Protein AF-A0AAW2U646-F1 (afdb_monomer_lite)

pLDDT: mean 71.07, std 20.42, range [33.47, 94.62]

Secondary structure (DSSP, 8-state):
---------------------TT-TTSSTTB-TT--B---------S--S---TTTS-TTS---S-TTSTT--S-TTHHHHHHHHHTSTT----EEEE-STTHHHHHHHHHHTT--EEEE------TTSS--

Organism: NCBI:txid2727402

Foldseek 3Di:
DDDDDDDDPDPPPDDPDDDDPPPDPPPPPQADPVRDGNPDDDDDPDPADPDDDVPPDVPVPDDDDDPPPRPCPDDPCVLVVLLVVQPDPPDPADEDEECCPCCVVCVVSSVVSPHDYYHHDHDDPPVPPPDD

InterPro domains:
  IPR000385 MoaA/NifB/PqqE, iron-sulphur binding, conserved site [PS01305] (45-56)
  IPR013785 Aldolase-type TIM barrel [G3DSA:3.20.20.70] (27-70)
  IPR013785 Aldolase-type TIM barrel [G3DSA:3.20.20.70] (73-131)
  IPR050105 Molybdenum cofactor biosynthesis MoaA/MoaC [PTHR22960] (72-129)
  IPR058240 Radical SAM superfamily [SSF102114] (30-129)

Radius of gyration: 22.71 Å; chains: 1; bounding box: 63×48×50 Å

Structure (mmCIF, N/CA/C/O backbone):
data_AF-A0AAW2U646-F1
#
_entry.id   AF-A0AAW2U646-F1
#
loop_
_atom_site.group_PDB
_atom_site.id
_atom_site.type_symbol
_atom_site.label_atom_id
_atom_site.label_alt_id
_atom_site.label_comp_id
_atom_site.label_asym_id
_atom_site.label_entity_id
_atom_site.label_seq_id
_atom_site.pdbx_PDB_ins_code
_atom_site.Cartn_x
_atom_site.Cartn_y
_atom_site.Cartn_z
_atom_site.occupancy
_atom_site.B_iso_or_equiv
_atom_site.auth_seq_id
_atom_site.auth_comp_id
_atom_site.auth_asym_id
_atom_site.auth_atom_id
_atom_site.pdbx_PDB_model_num
ATOM 1 N N . MET A 1 1 ? -45.436 -31.144 6.629 1.00 38.72 1 MET A N 1
ATOM 2 C CA . MET A 1 1 ? -44.988 -31.334 5.234 1.00 38.72 1 MET A CA 1
ATOM 3 C C . MET A 1 1 ? -44.760 -29.960 4.637 1.00 38.72 1 MET A C 1
ATOM 5 O O . MET A 1 1 ? -45.648 -29.123 4.714 1.00 38.72 1 MET A O 1
ATOM 9 N N . ASN A 1 2 ? -43.535 -29.723 4.176 1.00 34.09 2 ASN A N 1
ATOM 10 C CA . ASN A 1 2 ? -43.041 -28.452 3.649 1.00 34.09 2 ASN A CA 1
ATOM 11 C C . ASN A 1 2 ? -43.695 -28.107 2.303 1.00 34.09 2 ASN A C 1
ATOM 13 O O . ASN A 1 2 ? -43.918 -29.005 1.495 1.00 34.09 2 ASN A O 1
ATOM 17 N N . GLY A 1 3 ? -43.921 -26.816 2.043 1.00 33.78 3 GLY A N 1
ATOM 18 C CA . GLY A 1 3 ? -44.433 -26.318 0.764 1.00 33.78 3 GLY A CA 1
ATOM 19 C C . GLY A 1 3 ? -44.232 -24.810 0.594 1.00 33.78 3 GLY A C 1
ATOM 20 O O . GLY A 1 3 ? -45.154 -24.035 0.792 1.00 33.78 3 GLY A O 1
ATOM 21 N N . THR A 1 4 ? -42.988 -24.435 0.301 1.00 49.03 4 THR A N 1
ATOM 22 C CA . THR A 1 4 ? -42.523 -23.329 -0.561 1.00 49.03 4 THR A CA 1
ATOM 23 C C . THR A 1 4 ? -43.333 -22.019 -0.617 1.00 49.03 4 THR A C 1
ATOM 25 O O . THR A 1 4 ? -44.338 -21.918 -1.312 1.00 49.03 4 THR A O 1
ATOM 28 N N . MET A 1 5 ? -42.781 -20.953 -0.025 1.00 39.41 5 MET A N 1
ATOM 29 C CA . MET A 1 5 ? -43.097 -19.566 -0.387 1.00 39.41 5 MET A CA 1
ATOM 30 C C . MET A 1 5 ? -41.810 -18.855 -0.820 1.00 39.41 5 MET A C 1
ATOM 32 O O . MET A 1 5 ? -40.842 -18.738 -0.069 1.00 39.41 5 MET A O 1
ATOM 36 N N . THR A 1 6 ? -41.817 -18.446 -2.083 1.00 40.84 6 THR A N 1
ATOM 37 C CA . THR A 1 6 ? -40.826 -17.654 -2.810 1.00 40.84 6 THR A CA 1
ATOM 38 C C . THR A 1 6 ? -40.359 -16.444 -2.000 1.00 40.84 6 THR A C 1
ATOM 40 O O . THR A 1 6 ? -41.163 -15.583 -1.649 1.00 40.84 6 THR A O 1
ATOM 43 N N . LYS A 1 7 ? -39.052 -16.329 -1.735 1.00 39.25 7 LYS A N 1
ATOM 44 C CA . LYS A 1 7 ? -38.484 -15.111 -1.145 1.00 39.25 7 LYS A CA 1
ATOM 45 C C . LYS A 1 7 ? -38.318 -14.068 -2.254 1.00 39.25 7 LYS A C 1
ATOM 47 O O . LYS A 1 7 ? -37.354 -14.104 -3.012 1.00 39.25 7 LYS A O 1
ATOM 52 N N . MET A 1 8 ? -39.294 -13.168 -2.373 1.00 36.69 8 MET A N 1
ATOM 53 C CA . MET A 1 8 ? -39.119 -11.907 -3.094 1.00 36.69 8 MET A CA 1
ATOM 54 C C . MET A 1 8 ? -38.044 -11.088 -2.371 1.00 36.69 8 MET A C 1
ATOM 56 O O . MET A 1 8 ? -38.154 -10.848 -1.168 1.00 36.69 8 MET A O 1
ATOM 60 N N . TYR A 1 9 ? -37.008 -10.652 -3.084 1.00 36.69 9 TYR A N 1
ATOM 61 C CA . TYR A 1 9 ? -36.071 -9.663 -2.557 1.00 36.69 9 TYR A CA 1
ATOM 62 C C . TYR A 1 9 ? -36.713 -8.283 -2.695 1.00 36.69 9 TYR A C 1
ATOM 64 O O . TYR A 1 9 ? -36.586 -7.623 -3.723 1.00 36.69 9 TYR A O 1
ATOM 72 N N . ALA A 1 10 ? -37.454 -7.869 -1.668 1.00 39.12 10 ALA A N 1
ATOM 73 C CA . ALA A 1 10 ? -37.882 -6.487 -1.531 1.00 39.12 10 ALA A CA 1
ATOM 74 C C . ALA A 1 10 ? -36.652 -5.625 -1.212 1.00 39.12 10 ALA A C 1
ATOM 76 O O . ALA A 1 10 ? -35.958 -5.849 -0.220 1.00 39.12 10 ALA A O 1
ATOM 77 N N . THR A 1 11 ? -36.388 -4.628 -2.051 1.00 48.56 11 THR A N 1
ATOM 78 C CA . THR A 1 11 ? -35.479 -3.520 -1.752 1.00 48.56 11 THR A CA 1
ATOM 79 C C . THR A 1 11 ? -36.144 -2.612 -0.719 1.00 48.56 11 THR A C 1
ATOM 81 O O . THR A 1 11 ? -36.690 -1.566 -1.062 1.00 48.56 11 THR A O 1
ATOM 84 N N . SER A 1 12 ? -36.164 -3.019 0.549 1.00 44.50 12 SER A N 1
ATOM 85 C CA . SER A 1 12 ? -36.538 -2.115 1.633 1.00 44.50 12 SER A CA 1
ATOM 86 C C . SER A 1 12 ? -35.288 -1.387 2.106 1.00 44.50 12 SER A C 1
ATOM 88 O O . SER A 1 12 ? -34.401 -1.966 2.734 1.00 44.50 12 SER A O 1
ATOM 90 N N . SER A 1 13 ? -35.239 -0.107 1.767 1.00 45.19 13 SER A N 1
ATOM 91 C CA . SER A 1 13 ? -34.361 0.939 2.281 1.00 45.19 13 SER A CA 1
ATOM 92 C C . SER A 1 13 ? -34.487 1.090 3.802 1.00 45.19 13 SER A C 1
ATOM 94 O O . SER A 1 13 ? -35.081 2.037 4.307 1.00 45.19 13 SER A O 1
ATOM 96 N N . GLY A 1 14 ? -33.921 0.132 4.528 1.00 43.06 14 GLY A N 1
ATOM 97 C CA . GLY A 1 14 ? -33.753 0.149 5.974 1.00 43.06 14 GLY A CA 1
ATOM 98 C C . GLY A 1 14 ? -32.489 -0.623 6.315 1.00 43.06 14 GLY A C 1
ATOM 99 O O . GLY A 1 14 ? -32.524 -1.840 6.467 1.00 43.06 14 GLY A O 1
ATOM 100 N N . MET A 1 15 ? -31.355 0.076 6.362 1.00 47.19 15 MET A N 1
ATOM 101 C CA . MET A 1 15 ? -30.117 -0.497 6.891 1.00 47.19 15 MET A CA 1
ATOM 102 C C . MET A 1 15 ? -30.318 -0.768 8.391 1.00 47.19 15 MET A C 1
ATOM 104 O O . MET A 1 15 ? -30.803 0.125 9.090 1.00 47.19 15 MET A O 1
ATOM 108 N N . PRO A 1 16 ? -29.965 -1.958 8.909 1.00 40.56 16 PRO A N 1
ATOM 109 C CA . PRO A 1 16 ? -29.935 -2.182 10.344 1.00 40.56 16 PRO A CA 1
ATOM 110 C C . PRO A 1 16 ? -28.851 -1.280 10.937 1.00 40.56 16 PRO A C 1
ATOM 112 O O . PRO A 1 16 ? -27.684 -1.348 10.550 1.00 40.56 16 PRO A O 1
ATOM 115 N N . SER A 1 17 ? -29.254 -0.399 11.846 1.00 43.06 17 SER A N 1
ATOM 116 C CA . SER A 1 17 ? -28.364 0.457 12.620 1.00 43.06 17 SER A CA 1
ATOM 117 C C . SER A 1 17 ? -27.425 -0.416 13.450 1.00 43.06 17 SER A C 1
ATOM 119 O O . SER A 1 17 ? -27.834 -1.009 14.446 1.00 43.06 17 SER A O 1
ATOM 121 N N . VAL A 1 18 ? -26.172 -0.528 13.010 1.00 53.78 18 VAL A N 1
ATOM 122 C CA . VAL A 1 18 ? -25.092 -1.116 13.804 1.00 53.78 18 VAL A CA 1
ATOM 123 C C . VAL A 1 18 ? -24.815 -0.152 14.955 1.00 53.78 18 VAL A C 1
ATOM 125 O O . VAL A 1 18 ? -24.371 0.972 14.728 1.00 53.78 18 VAL A O 1
ATOM 128 N N . GLU A 1 19 ? -25.116 -0.567 16.183 1.00 46.19 19 GLU A N 1
ATOM 129 C CA . GLU A 1 19 ? -24.776 0.189 17.387 1.00 46.19 19 GLU A CA 1
ATOM 130 C C . GLU A 1 19 ? -23.250 0.267 17.518 1.00 46.19 19 GLU A C 1
ATOM 132 O O . GLU A 1 19 ? -22.577 -0.724 17.803 1.00 46.19 19 GLU A O 1
ATOM 137 N N . VAL A 1 20 ? -22.690 1.450 17.258 1.00 53.47 20 VAL A N 1
ATOM 138 C CA . VAL A 1 20 ? -21.266 1.739 17.449 1.00 53.47 20 VAL A CA 1
ATOM 139 C C . VAL A 1 20 ? -21.024 1.975 18.950 1.00 53.47 20 VAL A C 1
ATOM 141 O O . VAL A 1 20 ? -21.636 2.887 19.514 1.00 53.47 20 VAL A O 1
ATOM 144 N N . PRO A 1 21 ? -20.163 1.187 19.627 1.00 49.69 21 PRO A N 1
ATOM 145 C CA . PRO A 1 21 ? -19.815 1.412 21.030 1.00 49.69 21 PRO A CA 1
ATOM 146 C C . PRO A 1 21 ? -19.205 2.809 21.232 1.00 49.69 21 PRO A C 1
ATOM 148 O O . PRO A 1 21 ? -18.235 3.168 20.564 1.00 49.69 21 PRO A O 1
ATOM 151 N N . LYS A 1 22 ? -19.783 3.591 22.152 1.00 50.09 22 LYS A N 1
ATOM 152 C CA . LYS A 1 22 ? -19.557 5.042 22.320 1.00 50.09 22 LYS A CA 1
ATOM 153 C C . LYS A 1 22 ? -18.273 5.453 23.062 1.00 50.09 22 LYS A C 1
ATOM 155 O O . LYS A 1 22 ? -18.082 6.639 23.303 1.00 50.09 22 LYS A O 1
ATOM 160 N N . ASP A 1 23 ? -17.364 4.527 23.360 1.00 54.38 23 ASP A N 1
ATOM 161 C CA . ASP A 1 23 ? -16.219 4.803 24.249 1.00 54.38 23 ASP A CA 1
ATOM 162 C C . ASP A 1 23 ? -14.867 4.959 23.528 1.00 54.38 23 ASP A C 1
ATOM 164 O O . ASP A 1 23 ? -13.809 4.854 24.145 1.00 54.38 23 ASP A O 1
ATOM 168 N N . ASN A 1 24 ? -14.867 5.235 22.218 1.00 50.59 24 ASN A N 1
ATOM 169 C CA . ASN A 1 24 ? -13.643 5.549 21.479 1.00 50.59 24 ASN A CA 1
ATOM 170 C C . ASN A 1 24 ? -13.696 6.993 20.941 1.00 50.59 24 ASN A C 1
ATOM 172 O O . ASN A 1 24 ? -14.543 7.266 20.086 1.00 50.59 24 ASN A O 1
ATOM 176 N N . PRO A 1 25 ? -12.793 7.911 21.349 1.00 56.38 25 PRO A N 1
ATOM 177 C CA . PRO A 1 25 ? -12.802 9.327 20.937 1.00 56.38 25 PRO A CA 1
ATOM 178 C C . PRO A 1 25 ? -12.555 9.578 19.433 1.00 56.38 25 PRO A C 1
ATOM 180 O O . PRO A 1 25 ? -12.411 10.719 19.008 1.00 56.38 25 PRO A O 1
ATOM 183 N N . VAL A 1 26 ? -12.497 8.526 18.612 1.00 58.56 26 VAL A N 1
ATOM 184 C CA . VAL A 1 26 ? -12.172 8.558 17.175 1.00 58.56 26 VAL A CA 1
ATOM 185 C C . VAL A 1 26 ? -13.430 8.570 16.274 1.00 58.56 26 VAL A C 1
ATOM 187 O O . VAL A 1 26 ? -13.325 8.667 15.054 1.00 58.56 26 VAL A O 1
ATOM 190 N N . SER A 1 27 ? -14.638 8.454 16.829 1.00 59.56 27 SER A N 1
ATOM 191 C CA . SER A 1 27 ? -15.721 7.724 16.147 1.00 59.56 27 SER A CA 1
ATOM 192 C C . SER A 1 27 ? -16.728 8.496 15.270 1.00 59.56 27 SER A C 1
ATOM 194 O O . SER A 1 27 ? -17.531 7.822 14.634 1.00 59.56 27 SER A O 1
ATOM 196 N N . ASP A 1 28 ? -16.633 9.822 15.096 1.00 61.12 28 ASP A N 1
ATOM 197 C CA . ASP A 1 28 ? -17.494 10.548 14.124 1.00 61.12 28 ASP A CA 1
ATOM 198 C C . ASP A 1 28 ? -16.767 10.964 12.827 1.00 61.12 28 ASP A C 1
ATOM 200 O O . ASP A 1 28 ? -17.387 11.070 11.772 1.00 61.12 28 ASP A O 1
ATOM 204 N N . ILE A 1 29 ? -15.440 11.156 12.852 1.00 76.62 29 ILE A N 1
ATOM 205 C CA . ILE A 1 29 ? -14.686 11.691 11.696 1.00 76.62 29 ILE A CA 1
ATOM 206 C C . ILE A 1 29 ? -14.428 10.652 10.591 1.00 76.62 29 ILE A C 1
ATOM 208 O O . ILE A 1 29 ? -14.084 11.002 9.464 1.00 76.62 29 ILE A O 1
ATOM 212 N N . LEU A 1 30 ? -14.564 9.366 10.919 1.00 85.44 30 LEU A N 1
ATOM 213 C CA . LEU A 1 30 ? -14.301 8.240 10.016 1.00 85.44 30 LEU A CA 1
ATOM 214 C C . LEU A 1 30 ? -15.585 7.620 9.447 1.00 85.44 30 LEU A C 1
ATOM 216 O O . LEU A 1 30 ? -15.530 6.520 8.892 1.00 85.44 30 LEU A O 1
ATOM 220 N N . VAL A 1 31 ? -16.721 8.310 9.577 1.00 87.12 31 VAL A N 1
ATOM 221 C CA . VAL A 1 31 ? -18.005 7.910 8.995 1.00 87.12 31 VAL A CA 1
ATOM 222 C C . VAL A 1 31 ? -18.381 8.900 7.896 1.00 87.12 31 VAL A C 1
ATOM 224 O O . VAL A 1 31 ? -18.410 10.107 8.120 1.00 87.12 31 VAL A O 1
ATOM 227 N N . ASP A 1 32 ? -18.645 8.404 6.690 1.00 87.94 32 ASP A N 1
ATOM 228 C CA . ASP A 1 32 ? -19.070 9.262 5.581 1.00 87.94 32 ASP A CA 1
ATOM 229 C C . ASP A 1 32 ? -20.579 9.575 5.602 1.00 87.94 32 ASP A C 1
ATOM 231 O O . ASP A 1 32 ? -21.345 9.037 6.400 1.00 87.94 32 ASP A O 1
ATOM 235 N N . SER A 1 33 ? -21.045 10.422 4.676 1.00 87.44 33 SER A N 1
ATOM 236 C CA . SER A 1 33 ? -22.469 10.782 4.553 1.00 87.44 33 SER A CA 1
ATOM 237 C C . SER A 1 33 ? -23.396 9.604 4.221 1.00 87.44 33 SER A C 1
ATOM 239 O O . SER A 1 33 ? -24.610 9.735 4.350 1.00 87.44 33 SER A O 1
ATOM 241 N N . PHE A 1 34 ? -22.850 8.465 3.785 1.00 91.19 34 PHE A N 1
ATOM 242 C CA . PHE A 1 34 ? -23.597 7.235 3.514 1.00 91.19 34 PHE A CA 1
ATOM 243 C C . PHE A 1 34 ? -23.595 6.273 4.714 1.00 91.19 34 PHE A C 1
ATOM 245 O O . PHE A 1 34 ? -24.127 5.169 4.604 1.00 91.19 34 PHE A O 1
ATOM 252 N N . GLY A 1 35 ? -23.006 6.665 5.850 1.00 85.00 35 GLY A N 1
ATOM 253 C CA . GLY A 1 35 ? -22.920 5.842 7.054 1.00 85.00 35 GLY A CA 1
ATOM 254 C C . GLY A 1 35 ? -21.881 4.720 6.969 1.00 85.00 35 GLY A C 1
ATOM 255 O O . GLY A 1 35 ? -21.949 3.766 7.744 1.00 85.00 35 GLY A O 1
ATOM 256 N N . ARG A 1 36 ? -20.930 4.782 6.027 1.00 88.50 36 ARG A N 1
ATOM 257 C CA . ARG A 1 36 ? -19.857 3.783 5.909 1.00 88.50 36 ARG A CA 1
ATOM 258 C C . ARG A 1 36 ? -18.707 4.150 6.835 1.00 88.50 36 ARG A C 1
ATOM 260 O O . ARG A 1 36 ? -18.278 5.298 6.867 1.00 88.50 36 ARG A O 1
ATOM 267 N N . ILE A 1 37 ? -18.170 3.152 7.529 1.00 88.75 37 ILE A N 1
ATOM 268 C CA . ILE A 1 37 ? -17.022 3.316 8.425 1.00 88.75 37 ILE A CA 1
ATOM 269 C C . ILE A 1 37 ? -15.735 3.059 7.636 1.00 88.75 37 ILE A C 1
ATOM 271 O O . ILE A 1 37 ? -15.530 1.964 7.102 1.00 88.75 37 ILE A O 1
ATOM 275 N N . HIS A 1 38 ? -14.849 4.050 7.574 1.00 87.94 38 HIS A N 1
ATOM 276 C CA . HIS A 1 38 ? -13.540 3.904 6.946 1.00 87.94 38 HIS A CA 1
ATOM 277 C C . HIS A 1 38 ? -12.624 3.018 7.803 1.00 87.94 38 HIS A C 1
ATOM 279 O O . HIS A 1 38 ? -12.190 3.405 8.884 1.00 87.94 38 HIS A O 1
ATOM 285 N N . SER A 1 39 ? -12.317 1.818 7.304 1.00 88.06 39 SER A N 1
ATOM 286 C CA . SER A 1 39 ? -11.498 0.812 8.002 1.00 88.06 39 SER A CA 1
ATOM 287 C C . SER A 1 39 ? -10.076 0.656 7.453 1.00 88.06 39 SER A C 1
ATOM 289 O O . SER A 1 39 ? -9.268 -0.064 8.040 1.00 88.06 39 SER A O 1
ATOM 291 N N . TYR A 1 40 ? -9.757 1.306 6.331 1.00 90.19 40 TYR A N 1
ATOM 292 C CA . TYR A 1 40 ? -8.437 1.264 5.708 1.00 90.19 40 TYR A CA 1
ATOM 293 C C . TYR A 1 40 ? -8.095 2.600 5.045 1.00 90.19 40 TYR A C 1
ATOM 295 O O . TYR A 1 40 ? -8.975 3.332 4.593 1.00 90.19 40 TYR A O 1
ATOM 303 N N . LEU A 1 41 ? -6.797 2.885 4.952 1.00 91.00 41 LEU A N 1
ATOM 304 C CA . LEU A 1 41 ? -6.246 4.054 4.278 1.00 91.00 41 LEU A CA 1
ATOM 305 C C . LEU A 1 41 ? -5.221 3.591 3.240 1.00 91.00 41 LEU A C 1
ATOM 307 O O . LEU A 1 41 ? -4.361 2.762 3.537 1.00 91.00 41 LEU A O 1
ATOM 311 N N . ARG A 1 42 ? -5.299 4.130 2.020 1.00 92.81 42 ARG A N 1
ATOM 312 C CA . ARG A 1 42 ? -4.326 3.877 0.952 1.00 92.81 42 ARG A CA 1
ATOM 313 C C . ARG A 1 42 ? -3.569 5.162 0.657 1.00 92.81 42 ARG A C 1
ATOM 315 O O . ARG A 1 42 ? -4.178 6.157 0.285 1.00 92.81 42 ARG A O 1
ATOM 322 N N . ILE A 1 43 ? -2.251 5.121 0.806 1.00 90.88 43 ILE A N 1
ATOM 323 C CA . ILE A 1 43 ? -1.375 6.276 0.598 1.00 90.88 43 ILE A CA 1
ATOM 324 C C . ILE A 1 43 ? -0.477 5.991 -0.606 1.00 90.88 43 ILE A C 1
ATOM 326 O O . ILE A 1 43 ? 0.227 4.980 -0.635 1.00 90.88 43 ILE A O 1
ATOM 330 N N . SER A 1 44 ? -0.494 6.881 -1.597 1.00 89.69 44 SER A N 1
ATOM 331 C CA . SER A 1 44 ? 0.466 6.857 -2.704 1.00 89.69 44 SER A CA 1
ATOM 332 C C . SER A 1 44 ? 1.781 7.480 -2.242 1.00 89.69 44 SER A C 1
ATOM 334 O O . SER A 1 44 ? 1.824 8.641 -1.849 1.00 89.69 44 SER A O 1
ATOM 336 N N . LEU A 1 45 ? 2.865 6.703 -2.263 1.00 86.19 45 LEU A N 1
ATOM 337 C CA . LEU A 1 45 ? 4.180 7.162 -1.791 1.00 86.19 45 LEU A CA 1
ATOM 338 C C . LEU A 1 45 ? 5.028 7.795 -2.900 1.00 86.19 45 LEU A C 1
ATOM 340 O O . LEU A 1 45 ? 5.996 8.504 -2.615 1.00 86.19 45 LEU A O 1
ATOM 344 N N . THR A 1 46 ? 4.691 7.519 -4.160 1.00 83.00 46 THR A N 1
ATOM 345 C CA . THR A 1 46 ? 5.343 8.084 -5.339 1.00 83.00 46 THR A CA 1
ATOM 346 C C . THR A 1 46 ? 4.413 8.027 -6.546 1.00 83.00 46 THR A C 1
ATOM 348 O O . THR A 1 46 ? 3.660 7.071 -6.704 1.00 83.00 46 THR A O 1
ATOM 351 N N . GLU A 1 47 ? 4.538 9.021 -7.420 1.00 79.12 47 GLU A N 1
ATOM 352 C CA . GLU A 1 47 ? 3.890 9.055 -8.737 1.00 79.12 47 GLU A CA 1
ATOM 353 C C . GLU A 1 47 ? 4.781 8.437 -9.836 1.00 79.12 47 GLU A C 1
ATOM 355 O O . GLU A 1 47 ? 4.425 8.425 -11.011 1.00 79.12 47 GLU A O 1
ATOM 360 N N . ARG A 1 48 ? 5.980 7.942 -9.486 1.00 78.81 48 ARG A N 1
ATOM 361 C CA . ARG A 1 48 ? 6.928 7.359 -10.448 1.00 78.81 48 ARG A CA 1
ATOM 362 C C . ARG A 1 48 ? 6.670 5.865 -10.618 1.00 78.81 48 ARG A C 1
ATOM 364 O O . ARG A 1 48 ? 6.613 5.131 -9.637 1.00 78.81 48 ARG A O 1
ATOM 371 N N . CYS A 1 49 ? 6.622 5.398 -11.865 1.00 77.62 49 CYS A N 1
ATOM 372 C CA . CYS A 1 49 ? 6.502 3.981 -12.206 1.00 77.62 49 CYS A CA 1
ATOM 373 C C . CYS A 1 49 ? 7.480 3.611 -13.330 1.00 77.62 49 CYS A C 1
ATOM 375 O O . CYS A 1 49 ? 7.595 4.322 -14.324 1.00 77.62 49 CYS A O 1
ATOM 377 N N . ASN A 1 50 ? 8.184 2.487 -13.193 1.00 76.69 50 ASN A N 1
ATOM 378 C CA . ASN A 1 50 ? 9.072 1.953 -14.234 1.00 76.69 50 ASN A CA 1
ATOM 379 C C . ASN A 1 50 ? 8.345 1.088 -15.279 1.00 76.69 50 ASN A C 1
ATOM 381 O O . ASN A 1 50 ? 8.992 0.601 -16.202 1.00 76.69 50 ASN A O 1
ATOM 385 N N . LEU A 1 51 ? 7.026 0.912 -15.164 1.00 76.56 51 LEU A N 1
ATOM 386 C CA . LEU A 1 51 ? 6.202 0.221 -16.154 1.00 76.56 51 LEU A CA 1
ATOM 387 C C . LEU A 1 51 ? 5.355 1.200 -16.968 1.00 76.56 51 LEU A C 1
ATOM 389 O O . LEU A 1 51 ? 4.919 2.237 -16.473 1.00 76.56 51 LEU A O 1
ATOM 393 N N . ARG A 1 52 ? 5.087 0.828 -18.222 1.00 76.31 52 ARG A N 1
ATOM 394 C CA . ARG A 1 52 ? 4.215 1.557 -19.155 1.00 76.31 52 ARG A CA 1
ATOM 395 C C . ARG A 1 52 ? 2.994 0.710 -19.512 1.00 76.31 52 ARG A C 1
ATOM 397 O O . ARG A 1 52 ? 2.804 0.334 -20.664 1.00 76.31 52 ARG A O 1
ATOM 404 N N . CYS A 1 53 ? 2.196 0.365 -18.506 1.00 77.38 53 CYS A N 1
ATOM 405 C CA . CYS A 1 53 ? 0.994 -0.445 -18.697 1.00 77.38 53 CYS A CA 1
ATOM 406 C C . CYS A 1 53 ? -0.044 0.331 -19.513 1.00 77.38 53 CYS A C 1
ATOM 408 O O . CYS A 1 53 ? -0.376 1.469 -19.166 1.00 77.38 53 CYS A O 1
ATOM 410 N N . GLN A 1 54 ? -0.594 -0.309 -20.548 1.00 75.44 54 GLN A N 1
ATOM 411 C CA . GLN A 1 54 ? -1.555 0.299 -21.478 1.00 75.44 54 GLN A CA 1
ATOM 412 C C . GLN A 1 54 ? -2.806 0.844 -20.770 1.00 75.44 54 GLN A C 1
ATOM 414 O O . GLN A 1 54 ? -3.396 1.821 -21.223 1.00 75.44 54 GLN A O 1
ATOM 419 N N . TYR A 1 55 ? -3.190 0.232 -19.646 1.00 79.19 55 TYR A N 1
ATOM 420 C CA . TYR A 1 55 ? -4.387 0.584 -18.882 1.00 79.19 55 TYR A CA 1
ATOM 421 C C . TYR A 1 55 ? -4.125 1.472 -17.653 1.00 79.19 55 TYR A C 1
ATOM 423 O O . TYR A 1 55 ? -5.072 2.052 -17.133 1.00 79.19 55 TYR A O 1
ATOM 431 N N . CYS A 1 56 ? -2.883 1.579 -17.154 1.00 74.94 56 CYS A N 1
ATOM 432 C CA . CYS A 1 56 ? -2.592 2.392 -15.960 1.00 74.94 56 CYS A CA 1
ATOM 433 C C . CYS A 1 56 ? -2.251 3.833 -16.313 1.00 74.94 56 CYS A C 1
ATOM 435 O O . CYS A 1 56 ? -2.802 4.767 -15.741 1.00 74.94 56 CYS A O 1
ATOM 437 N N . MET A 1 57 ? -1.296 4.014 -17.222 1.00 66.81 57 MET A N 1
ATOM 438 C CA . MET A 1 57 ? -0.850 5.331 -17.644 1.00 66.81 57 MET A CA 1
ATOM 439 C C . MET A 1 57 ? -1.166 5.466 -19.120 1.00 66.81 57 MET A C 1
ATOM 441 O O . MET A 1 57 ? -0.482 4.893 -19.965 1.00 66.81 57 MET A O 1
ATOM 445 N N . LEU A 1 58 ? -2.203 6.245 -19.430 1.00 57.81 58 LEU A N 1
ATOM 446 C CA . LEU A 1 58 ? -2.456 6.679 -20.797 1.00 57.81 58 LEU A CA 1
ATOM 447 C C . LEU A 1 58 ? -1.221 7.445 -21.278 1.00 57.81 58 LEU A C 1
ATOM 449 O O . LEU A 1 58 ? -0.975 8.590 -20.897 1.00 57.81 58 LEU A O 1
ATOM 453 N N . GLN A 1 59 ? -0.444 6.783 -22.131 1.00 53.69 59 GLN A N 1
ATOM 454 C CA . GLN A 1 59 ? 0.860 7.217 -22.631 1.00 53.69 59 GLN A CA 1
ATOM 455 C C . GLN A 1 59 ? 0.824 8.593 -23.325 1.00 53.69 59 GLN A C 1
ATOM 457 O O . GLN A 1 59 ? 1.862 9.207 -23.542 1.00 53.69 59 GLN A O 1
ATOM 462 N N . LYS A 1 60 ? -0.373 9.099 -23.646 1.00 47.19 60 LYS A N 1
ATOM 463 C CA . LYS A 1 60 ? -0.591 10.374 -24.333 1.00 47.19 60 LYS A CA 1
ATOM 464 C C . LYS A 1 60 ? -0.489 11.622 -23.445 1.00 47.19 60 LYS A C 1
ATOM 466 O O . LYS A 1 60 ? -0.370 12.702 -24.008 1.00 47.19 60 LYS A O 1
ATOM 471 N N . PHE A 1 61 ? -0.498 11.513 -22.112 1.00 51.47 61 PHE A N 1
ATOM 472 C CA . PHE A 1 61 ? -0.548 12.697 -21.226 1.00 51.47 61 PHE A CA 1
ATOM 473 C C . PHE A 1 61 ? 0.727 12.988 -20.419 1.00 51.47 61 PHE A C 1
ATOM 475 O O . PH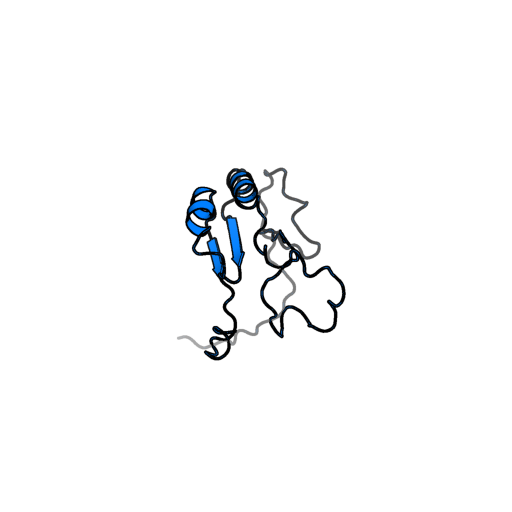E A 1 61 ? 0.753 13.951 -19.662 1.00 51.47 61 PHE A O 1
ATOM 482 N N . TRP A 1 62 ? 1.805 12.223 -20.614 1.00 45.22 62 TRP A N 1
ATOM 483 C CA . TRP A 1 62 ? 3.088 12.448 -19.932 1.00 45.22 62 TRP A CA 1
ATOM 484 C C . TRP A 1 62 ? 4.214 12.662 -20.950 1.00 45.22 62 TRP A C 1
ATOM 486 O O . TRP A 1 62 ? 5.133 11.856 -21.068 1.00 45.22 62 TRP A O 1
ATOM 496 N N . CYS A 1 63 ? 4.127 13.749 -21.718 1.00 45.59 63 CYS A N 1
ATOM 497 C CA . CYS A 1 63 ? 5.298 14.348 -22.355 1.00 45.59 63 CYS A CA 1
ATOM 498 C C . CYS A 1 63 ? 5.713 15.542 -21.494 1.00 45.59 63 CYS A C 1
ATOM 500 O O . CYS A 1 63 ? 4.863 16.345 -21.122 1.00 45.59 63 CYS A O 1
ATOM 502 N N . ASN A 1 64 ? 7.011 15.649 -21.218 1.00 46.78 64 ASN A N 1
ATOM 503 C CA . ASN A 1 64 ? 7.668 16.566 -20.282 1.00 46.78 64 ASN A CA 1
ATOM 504 C C . ASN A 1 64 ? 7.669 16.044 -18.846 1.00 46.78 64 ASN A C 1
ATOM 506 O O . ASN A 1 64 ? 6.824 16.452 -18.067 1.00 46.78 64 ASN A O 1
ATOM 510 N N . GLN A 1 65 ? 8.636 15.189 -18.492 1.00 50.47 65 GLN A N 1
ATOM 511 C CA . GLN A 1 65 ? 9.611 15.504 -17.437 1.00 50.47 65 GLN A CA 1
ATOM 512 C C . GLN A 1 65 ? 10.898 14.684 -17.635 1.00 50.47 65 GLN A C 1
ATOM 514 O O . GLN A 1 65 ? 10.877 13.546 -18.099 1.00 50.47 65 GLN A O 1
ATOM 519 N N . ASP A 1 66 ? 12.001 15.352 -17.317 1.00 51.28 66 ASP A N 1
ATOM 520 C CA . ASP A 1 66 ? 13.417 14.985 -17.368 1.00 51.28 66 ASP A CA 1
ATOM 521 C C . ASP A 1 66 ? 13.737 13.474 -17.252 1.00 51.28 66 ASP A C 1
ATOM 523 O O . ASP A 1 66 ? 13.451 12.805 -16.254 1.00 51.28 66 ASP A O 1
ATOM 527 N N . SER A 1 67 ? 14.381 12.938 -18.292 1.00 53.59 67 SER A N 1
ATOM 528 C CA . SER A 1 67 ? 14.760 11.529 -18.458 1.00 53.59 67 SER A CA 1
ATOM 529 C C . SER A 1 67 ? 15.911 11.067 -17.554 1.00 53.59 67 SER A C 1
ATOM 531 O O . SER A 1 67 ? 16.256 9.886 -17.553 1.00 53.59 67 SER A O 1
ATOM 533 N N . SER A 1 68 ? 16.519 11.959 -16.773 1.00 56.69 68 SER A N 1
ATOM 534 C CA . SER A 1 68 ? 17.764 11.677 -16.047 1.00 56.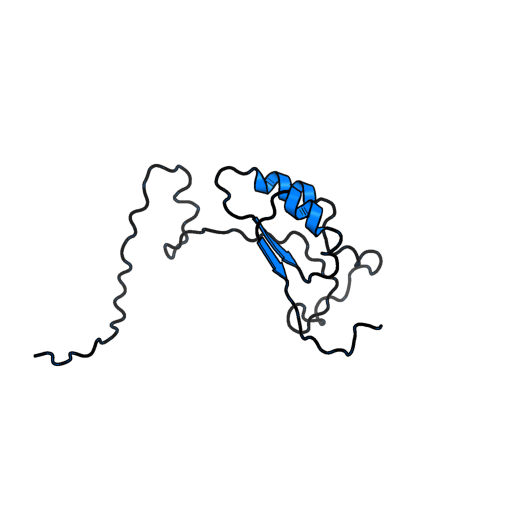69 68 SER A CA 1
ATOM 535 C C . SER A 1 68 ? 17.603 10.895 -14.729 1.00 56.69 68 SER A C 1
ATOM 537 O O . SER A 1 68 ? 18.592 10.396 -14.195 1.00 56.69 68 SER A O 1
ATOM 539 N N . ASN A 1 69 ? 16.385 10.722 -14.187 1.00 49.84 69 ASN A N 1
ATOM 540 C CA . ASN A 1 69 ? 16.173 10.072 -12.875 1.00 49.84 69 ASN A CA 1
ATOM 541 C C . ASN A 1 69 ? 14.927 9.156 -12.768 1.00 49.84 69 ASN A C 1
ATOM 543 O O . ASN A 1 69 ? 14.436 8.891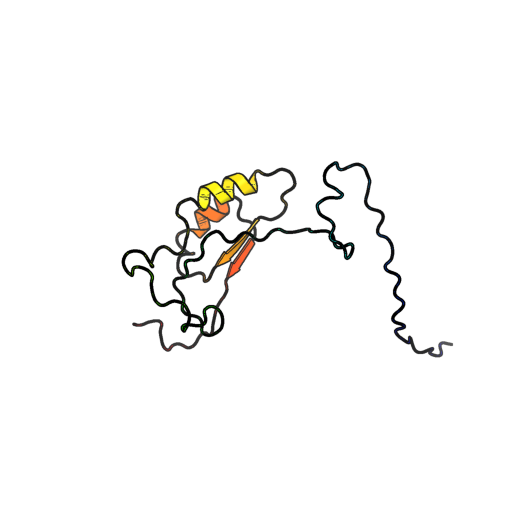 -11.664 1.00 49.84 69 ASN A O 1
ATOM 547 N N . TRP A 1 70 ? 14.420 8.641 -13.894 1.00 48.97 70 TRP A N 1
ATOM 548 C CA . TRP A 1 70 ? 13.182 7.837 -13.964 1.00 48.97 70 TRP A CA 1
ATOM 549 C C . TRP A 1 70 ? 13.269 6.445 -13.292 1.00 48.97 70 TRP A C 1
ATOM 551 O O . TRP A 1 70 ? 12.252 5.832 -12.979 1.00 48.97 70 TRP A O 1
ATOM 561 N N . TRP A 1 71 ? 14.474 5.939 -13.008 1.00 50.53 71 TRP A N 1
ATOM 562 C CA . TRP A 1 71 ? 14.702 4.535 -12.626 1.00 50.53 71 TRP A CA 1
ATOM 563 C C . TRP A 1 71 ? 14.542 4.204 -11.129 1.00 50.53 71 TRP A C 1
ATOM 565 O O . TRP A 1 71 ? 14.647 3.041 -10.743 1.00 50.53 71 TRP A O 1
ATOM 575 N N . ARG A 1 72 ? 14.270 5.189 -10.260 1.00 55.22 72 ARG A N 1
ATOM 576 C CA . ARG A 1 72 ? 14.020 4.942 -8.825 1.00 55.22 72 ARG A CA 1
ATOM 577 C C . ARG A 1 72 ? 12.528 4.922 -8.508 1.00 55.22 72 ARG A C 1
ATOM 579 O O . ARG A 1 72 ? 11.972 5.912 -8.043 1.00 55.22 72 ARG A O 1
ATOM 586 N N . THR A 1 73 ? 11.904 3.772 -8.755 1.00 67.31 73 THR A N 1
ATOM 587 C CA . THR A 1 73 ? 10.470 3.527 -8.518 1.00 67.31 73 THR A CA 1
ATOM 588 C C . THR A 1 73 ? 10.126 3.352 -7.042 1.00 67.31 73 THR A C 1
ATOM 590 O O . THR A 1 73 ? 9.016 3.656 -6.634 1.00 67.31 73 THR A O 1
ATOM 593 N N . ILE A 1 74 ? 11.067 2.893 -6.213 1.00 76.56 74 ILE A N 1
ATOM 594 C CA . ILE A 1 74 ? 10.840 2.778 -4.769 1.00 76.56 74 ILE A CA 1
ATOM 595 C C . ILE A 1 74 ? 11.502 3.958 -4.065 1.00 76.56 74 ILE A C 1
ATOM 597 O O . ILE A 1 74 ? 12.708 4.187 -4.209 1.00 76.56 74 ILE A O 1
ATOM 601 N N . ARG A 1 75 ? 10.703 4.681 -3.275 1.00 83.75 75 ARG A N 1
ATOM 602 C CA . ARG A 1 75 ? 11.165 5.769 -2.409 1.00 83.75 75 ARG A CA 1
ATOM 603 C C . ARG A 1 75 ? 12.295 5.275 -1.493 1.00 83.75 75 ARG A C 1
ATOM 605 O O . ARG A 1 75 ? 12.303 4.121 -1.055 1.00 83.75 75 ARG A O 1
ATOM 612 N N . LYS A 1 76 ? 13.306 6.113 -1.261 1.00 82.81 76 LYS A N 1
ATOM 613 C CA . LYS A 1 76 ? 14.523 5.705 -0.532 1.00 82.81 76 LYS A CA 1
ATOM 614 C C . LYS A 1 76 ? 14.274 5.490 0.963 1.00 82.81 76 LYS A C 1
ATOM 616 O O . LYS A 1 76 ? 14.899 4.621 1.547 1.00 82.81 76 LYS A O 1
ATOM 621 N N . ASP A 1 77 ? 13.345 6.250 1.521 1.00 88.25 77 ASP A N 1
ATOM 622 C CA . ASP A 1 77 ? 12.900 6.281 2.918 1.00 88.25 77 ASP A CA 1
ATOM 623 C C . ASP A 1 77 ? 11.735 5.313 3.202 1.00 88.25 77 ASP A C 1
ATOM 625 O O . ASP A 1 77 ? 11.130 5.371 4.267 1.00 88.25 77 ASP A O 1
ATOM 629 N N . ILE A 1 78 ? 11.405 4.403 2.273 1.00 89.06 78 ILE A N 1
ATOM 630 C CA . ILE A 1 78 ? 10.272 3.478 2.443 1.00 89.06 78 ILE A CA 1
ATOM 631 C C . ILE A 1 78 ? 10.391 2.618 3.707 1.00 89.06 78 ILE A C 1
ATOM 633 O O . ILE A 1 78 ? 9.387 2.339 4.352 1.00 89.06 78 ILE A O 1
ATOM 637 N N . ASP A 1 79 ? 11.613 2.233 4.069 1.00 90.56 79 ASP A N 1
ATOM 638 C CA . ASP A 1 79 ? 11.875 1.371 5.220 1.00 90.56 79 ASP A CA 1
ATOM 639 C C . ASP A 1 79 ? 11.523 2.102 6.531 1.00 90.56 79 ASP A C 1
ATOM 641 O O . ASP A 1 79 ? 10.875 1.539 7.411 1.00 90.56 79 ASP A O 1
ATOM 645 N N . GLU A 1 80 ? 11.881 3.386 6.630 1.00 91.62 80 GLU A N 1
ATOM 646 C CA . GLU A 1 80 ? 11.566 4.238 7.781 1.00 91.62 80 GLU A CA 1
ATOM 647 C C . GLU A 1 80 ? 10.063 4.503 7.883 1.00 91.62 80 GLU A C 1
ATOM 649 O O . GLU A 1 80 ? 9.485 4.386 8.962 1.00 91.62 80 GLU A O 1
ATOM 654 N N . VAL A 1 81 ? 9.413 4.782 6.749 1.00 92.06 81 VAL A N 1
ATOM 655 C CA . VAL A 1 81 ? 7.958 4.962 6.692 1.00 92.06 81 VAL A CA 1
ATOM 656 C C . VAL A 1 81 ? 7.242 3.698 7.166 1.00 92.06 81 VAL A C 1
ATOM 658 O O . VAL A 1 81 ? 6.336 3.784 7.991 1.00 92.06 81 VAL A O 1
ATOM 661 N N . CYS A 1 82 ? 7.649 2.519 6.687 1.00 93.00 82 CYS A N 1
ATOM 662 C CA . CYS A 1 82 ? 7.065 1.255 7.127 1.00 93.00 82 CYS A CA 1
ATOM 663 C C . CYS A 1 82 ? 7.231 1.049 8.636 1.00 93.00 82 CYS A C 1
ATOM 665 O O . CYS A 1 82 ? 6.249 0.725 9.298 1.00 93.00 82 CYS A O 1
ATOM 667 N N . LEU A 1 83 ? 8.424 1.318 9.175 1.00 93.50 83 LEU A N 1
ATOM 668 C CA . LEU A 1 83 ? 8.714 1.171 10.600 1.00 93.50 83 LEU A CA 1
ATOM 669 C C . LEU A 1 83 ? 7.890 2.131 11.474 1.00 93.50 83 LEU A C 1
ATOM 671 O O . LEU A 1 83 ? 7.397 1.757 12.535 1.00 93.50 83 LEU A O 1
ATOM 675 N N . GLN A 1 84 ? 7.731 3.385 11.051 1.00 94.00 84 GLN A N 1
ATOM 676 C CA . GLN A 1 84 ? 6.907 4.348 11.783 1.00 94.00 84 GLN A CA 1
ATOM 677 C C . GLN A 1 84 ? 5.430 3.943 11.760 1.00 94.00 84 GLN A C 1
ATOM 679 O O . GLN A 1 84 ? 4.767 3.981 12.795 1.00 94.00 84 GLN A O 1
ATOM 684 N N . LEU A 1 85 ? 4.926 3.505 10.601 1.00 93.38 85 LEU A N 1
ATOM 685 C CA . LEU A 1 85 ? 3.540 3.065 10.457 1.00 93.38 85 LEU A CA 1
ATOM 686 C C . LEU A 1 85 ? 3.257 1.785 11.247 1.00 93.38 85 LEU A C 1
ATOM 688 O O . LEU A 1 85 ? 2.203 1.689 11.869 1.00 93.38 85 LEU A O 1
ATOM 692 N N . SER A 1 86 ? 4.183 0.823 11.269 1.00 93.62 86 SER A N 1
ATOM 693 C CA . SER A 1 86 ? 4.001 -0.435 12.004 1.00 93.62 86 SER A CA 1
ATOM 694 C C . SER A 1 86 ? 3.882 -0.233 13.514 1.00 93.62 86 SER A C 1
ATOM 696 O O . SER A 1 86 ? 3.285 -1.061 14.193 1.00 93.62 86 SER A O 1
ATOM 698 N N . ASN A 1 87 ? 4.433 0.866 14.038 1.00 93.12 87 ASN A N 1
ATOM 699 C CA . ASN A 1 87 ? 4.384 1.211 15.458 1.00 93.12 87 ASN A CA 1
ATOM 700 C C . ASN A 1 87 ? 3.123 1.994 15.859 1.00 93.12 87 ASN A C 1
ATOM 702 O O . ASN A 1 87 ? 2.970 2.344 17.030 1.00 93.12 87 ASN A O 1
ATOM 706 N N . LEU A 1 88 ? 2.214 2.286 14.922 1.00 91.81 88 LEU A N 1
ATOM 707 C CA . LEU A 1 88 ? 0.983 3.001 15.243 1.00 91.81 88 LEU A CA 1
ATOM 708 C C . LEU A 1 88 ? 0.042 2.125 16.088 1.00 91.81 88 LEU A C 1
ATOM 710 O O . LEU A 1 88 ? -0.310 1.014 15.671 1.00 91.81 88 LEU A O 1
ATOM 714 N N . PRO A 1 89 ? -0.425 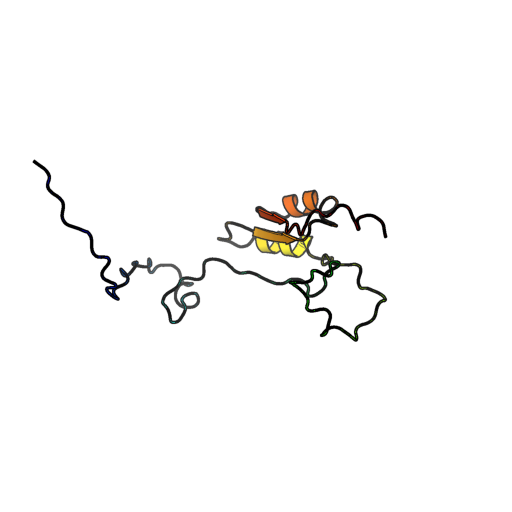2.617 17.251 1.00 89.44 89 PRO A N 1
ATOM 715 C CA . PRO A 1 89 ? -1.339 1.860 18.092 1.00 89.44 89 PRO A CA 1
ATOM 716 C C . PRO A 1 89 ? -2.655 1.611 17.348 1.00 89.44 89 PRO A C 1
ATOM 718 O O . PRO A 1 89 ? -3.269 2.528 16.806 1.00 89.44 89 PRO A O 1
ATOM 721 N N . GLY A 1 90 ? -3.093 0.352 17.320 1.00 87.62 90 GLY A N 1
ATOM 722 C CA . GLY A 1 90 ? -4.339 -0.056 16.665 1.00 87.62 90 GLY A CA 1
ATOM 723 C C . GLY A 1 90 ? -4.218 -0.391 15.174 1.00 87.62 90 GLY A C 1
ATOM 724 O O . GLY A 1 90 ? -5.191 -0.896 14.605 1.00 87.62 90 GLY A O 1
ATOM 725 N N . LEU A 1 91 ? -3.053 -0.199 14.538 1.00 90.44 91 LEU A N 1
ATOM 726 C CA . LEU A 1 91 ? -2.838 -0.669 13.169 1.00 90.44 91 LEU A CA 1
ATOM 727 C C . LEU A 1 91 ? -2.673 -2.195 13.158 1.00 90.44 91 LEU A C 1
ATOM 729 O O . LEU A 1 91 ? -1.715 -2.739 13.695 1.00 90.44 91 LEU A O 1
ATOM 733 N N . LYS A 1 92 ? -3.617 -2.897 12.525 1.00 91.00 92 LYS A N 1
ATOM 734 C CA . LYS A 1 92 ? -3.596 -4.369 12.434 1.00 91.00 92 LYS A CA 1
ATOM 735 C C . LYS A 1 92 ? -2.775 -4.884 11.254 1.00 91.00 92 LYS A C 1
ATOM 737 O O . LYS A 1 92 ? -2.141 -5.930 11.351 1.00 91.00 92 LYS A O 1
ATOM 742 N N . THR A 1 93 ? -2.815 -4.161 10.136 1.00 93.62 93 THR A N 1
ATOM 743 C CA . THR A 1 93 ? -2.246 -4.613 8.865 1.00 93.62 93 THR A CA 1
ATOM 744 C C . THR A 1 93 ? -1.577 -3.452 8.148 1.00 93.62 93 THR A C 1
ATOM 746 O O . THR A 1 93 ? -2.224 -2.442 7.877 1.00 93.62 93 THR A O 1
ATOM 749 N N . LEU A 1 94 ? -0.307 -3.631 7.779 1.00 94.62 94 LEU A N 1
ATOM 750 C CA . LEU A 1 94 ? 0.415 -2.746 6.875 1.00 94.62 94 LEU A CA 1
ATOM 751 C C . LEU A 1 94 ? 0.620 -3.483 5.552 1.00 94.62 94 LEU A C 1
ATOM 753 O O . LEU A 1 94 ? 1.290 -4.516 5.502 1.00 94.62 94 LEU A O 1
ATOM 757 N N . ALA A 1 95 ? 0.025 -2.946 4.487 1.00 94.38 95 ALA A N 1
ATOM 758 C CA . ALA A 1 95 ? 0.045 -3.551 3.165 1.00 94.38 95 ALA A CA 1
ATOM 759 C C . ALA A 1 95 ? 0.713 -2.640 2.133 1.00 94.38 95 ALA A C 1
ATOM 761 O O . ALA A 1 95 ? 0.535 -1.422 2.158 1.00 94.38 95 ALA A O 1
ATOM 762 N N . MET A 1 96 ? 1.424 -3.234 1.176 1.00 92.62 96 MET A N 1
ATOM 763 C CA . MET A 1 96 ? 2.019 -2.521 0.043 1.00 92.62 96 MET A CA 1
ATOM 764 C C . MET A 1 96 ? 1.591 -3.165 -1.274 1.00 92.62 96 MET A C 1
ATOM 766 O O . MET A 1 96 ? 1.433 -4.378 -1.355 1.00 92.62 96 MET A O 1
ATOM 770 N N . THR A 1 97 ? 1.395 -2.356 -2.317 1.00 90.69 97 THR A N 1
ATOM 771 C CA . THR A 1 97 ? 1.149 -2.841 -3.685 1.00 90.69 97 THR A CA 1
ATOM 772 C C . THR A 1 97 ? 2.311 -2.438 -4.583 1.00 90.69 97 THR A C 1
ATOM 774 O O . THR A 1 97 ? 2.698 -1.273 -4.588 1.00 90.69 97 THR A O 1
ATOM 777 N N . THR A 1 98 ? 2.880 -3.385 -5.326 1.00 88.31 98 THR A N 1
ATOM 778 C CA . THR A 1 98 ? 4.049 -3.163 -6.191 1.00 88.31 98 THR A CA 1
ATOM 779 C C . THR A 1 98 ? 3.966 -4.009 -7.459 1.00 88.31 98 THR A C 1
ATOM 781 O O . THR A 1 98 ? 3.275 -5.020 -7.489 1.00 88.31 98 THR A O 1
ATOM 784 N N . ASN A 1 99 ? 4.693 -3.626 -8.506 1.00 85.75 99 ASN A N 1
ATOM 785 C CA . ASN A 1 99 ? 4.869 -4.452 -9.705 1.00 85.75 99 ASN A CA 1
ATOM 786 C C . ASN A 1 99 ? 5.936 -5.553 -9.541 1.00 85.75 99 ASN A C 1
ATOM 788 O O . ASN A 1 99 ? 6.129 -6.370 -10.431 1.00 85.75 99 ASN A O 1
ATOM 792 N N . GLY A 1 100 ? 6.650 -5.572 -8.411 1.00 84.44 100 GLY A N 1
ATOM 793 C CA . GLY A 1 100 ? 7.575 -6.650 -8.059 1.00 84.44 100 GLY A CA 1
ATOM 794 C C . GLY A 1 100 ? 8.995 -6.537 -8.632 1.00 84.44 100 GLY A C 1
ATOM 79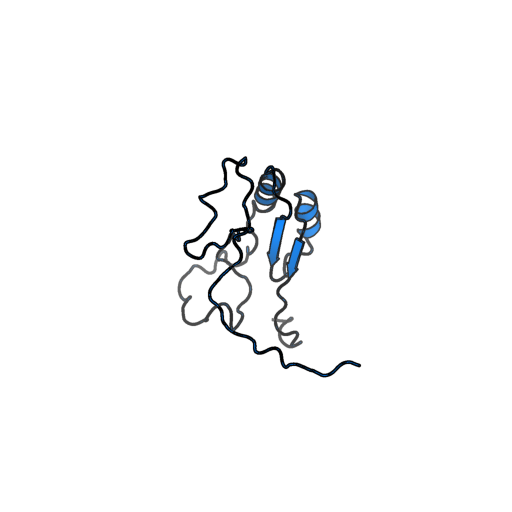5 O O . GLY A 1 100 ? 9.868 -7.267 -8.173 1.00 84.44 100 GLY A O 1
ATOM 796 N N . ILE A 1 101 ? 9.286 -5.602 -9.545 1.00 82.56 101 ILE A N 1
ATOM 797 C CA . ILE A 1 101 ? 10.570 -5.559 -10.284 1.00 82.56 101 ILE A CA 1
ATOM 798 C C . ILE A 1 101 ? 11.789 -5.404 -9.362 1.00 82.56 101 ILE A C 1
ATOM 800 O O . ILE A 1 101 ? 12.811 -6.055 -9.549 1.00 82.56 101 ILE A O 1
ATOM 804 N N . THR A 1 102 ? 11.695 -4.544 -8.347 1.00 78.00 102 THR A N 1
ATOM 805 C CA . THR A 1 102 ? 12.790 -4.283 -7.387 1.00 78.00 102 THR A CA 1
ATOM 806 C C . THR A 1 102 ? 12.547 -4.969 -6.037 1.00 78.00 102 THR A C 1
ATOM 808 O O . THR A 1 102 ? 13.207 -4.667 -5.043 1.00 78.00 102 THR A O 1
ATOM 811 N N . LEU A 1 103 ? 11.572 -5.880 -5.968 1.00 81.56 103 LEU A N 1
ATOM 812 C CA . LEU A 1 103 ? 11.085 -6.428 -4.706 1.00 81.56 103 LEU A CA 1
ATOM 813 C C . LEU A 1 103 ? 12.085 -7.374 -4.040 1.00 81.56 103 LEU A C 1
ATOM 815 O O . LEU A 1 103 ? 12.262 -7.288 -2.828 1.00 81.56 103 LEU A O 1
ATOM 819 N N . ALA A 1 104 ? 12.754 -8.237 -4.811 1.00 81.81 104 ALA A N 1
ATOM 820 C CA . ALA A 1 104 ? 13.618 -9.291 -4.272 1.00 81.81 104 ALA A CA 1
ATOM 821 C C . ALA A 1 104 ? 14.686 -8.752 -3.301 1.00 81.81 104 ALA A C 1
ATOM 823 O O . ALA A 1 104 ? 14.908 -9.327 -2.240 1.00 81.81 104 ALA A O 1
ATOM 824 N N . ASN A 1 105 ? 15.270 -7.593 -3.615 1.00 82.44 105 ASN A N 1
ATOM 825 C CA . ASN A 1 105 ? 16.331 -6.987 -2.806 1.00 82.44 105 ASN A CA 1
ATOM 826 C C . ASN A 1 105 ? 15.813 -6.239 -1.565 1.00 82.44 105 ASN A C 1
ATOM 828 O O . ASN A 1 105 ? 16.577 -6.006 -0.634 1.00 82.44 105 ASN A O 1
ATOM 832 N N . LYS A 1 106 ? 14.540 -5.821 -1.549 1.00 84.31 106 LYS A N 1
ATOM 833 C CA . LYS A 1 106 ? 13.961 -5.003 -0.466 1.00 84.31 106 LYS A CA 1
ATOM 834 C C . LYS A 1 106 ? 13.017 -5.769 0.453 1.00 84.31 106 LYS A C 1
ATOM 836 O O . LYS A 1 106 ? 12.805 -5.346 1.585 1.00 84.31 106 LYS A O 1
ATOM 841 N N . LEU A 1 107 ? 12.456 -6.881 -0.013 1.00 89.44 107 LEU A N 1
ATOM 842 C CA . LEU A 1 107 ? 11.463 -7.657 0.723 1.00 89.44 107 LEU A CA 1
ATOM 843 C C . LEU A 1 107 ? 11.916 -8.071 2.137 1.00 89.44 107 LEU A C 1
ATOM 845 O O . LEU A 1 107 ? 11.101 -7.910 3.046 1.00 89.44 107 LEU A O 1
ATOM 849 N N . PRO A 1 108 ? 13.166 -8.536 2.373 1.00 91.06 108 PRO A N 1
ATOM 850 C CA . PRO A 1 108 ? 13.600 -8.897 3.725 1.00 91.06 108 PRO A CA 1
ATOM 851 C C . PRO A 1 108 ? 13.489 -7.719 4.697 1.00 91.06 108 PRO A C 1
ATOM 853 O O . PRO A 1 108 ? 12.855 -7.83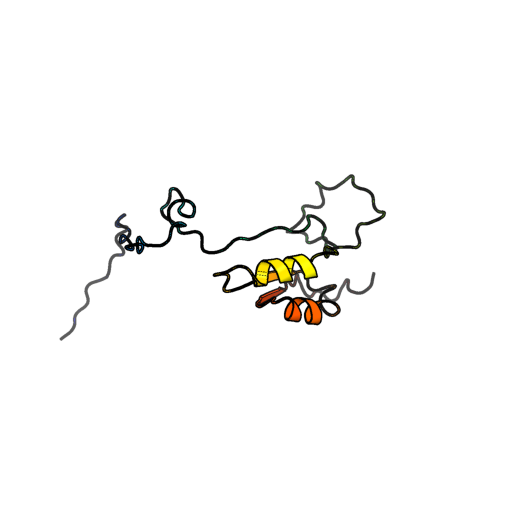1 5.742 1.00 91.06 108 PRO A O 1
ATOM 856 N N . ARG A 1 109 ? 13.996 -6.553 4.284 1.00 90.94 109 ARG A N 1
ATOM 857 C CA . ARG A 1 109 ? 13.994 -5.338 5.100 1.00 90.94 109 ARG A CA 1
ATOM 858 C C . ARG A 1 109 ? 12.587 -4.792 5.326 1.00 90.94 109 ARG A C 1
ATOM 860 O O . ARG A 1 109 ? 12.250 -4.409 6.437 1.00 90.94 109 ARG A O 1
ATOM 867 N N . LEU A 1 110 ? 11.729 -4.819 4.306 1.00 90.75 110 LEU A N 1
ATOM 868 C CA . LEU A 1 110 ? 10.331 -4.399 4.450 1.00 90.75 110 LEU A CA 1
ATOM 869 C C . LEU A 1 110 ? 9.566 -5.279 5.447 1.00 90.75 110 LEU A C 1
ATOM 871 O O . LEU A 1 110 ? 8.769 -4.766 6.231 1.00 90.75 110 LEU A O 1
ATOM 875 N N . LYS A 1 111 ? 9.821 -6.593 5.437 1.00 92.88 111 LYS A N 1
ATOM 876 C CA . LYS A 1 111 ? 9.235 -7.529 6.401 1.00 92.88 111 LYS A CA 1
ATOM 877 C C . LYS A 1 111 ? 9.708 -7.230 7.827 1.00 92.88 111 LYS A C 1
ATOM 879 O O . LYS A 1 111 ? 8.887 -7.215 8.737 1.00 92.88 111 LYS A O 1
ATOM 884 N N . GLU A 1 112 ? 11.000 -6.962 8.014 1.00 93.62 112 GLU A N 1
ATOM 885 C CA . GLU A 1 112 ? 11.568 -6.553 9.310 1.00 93.62 112 GLU A CA 1
ATOM 886 C C . GLU A 1 112 ? 10.964 -5.238 9.821 1.00 93.62 112 GLU A C 1
ATOM 888 O O . GLU A 1 112 ? 10.690 -5.109 11.010 1.00 93.62 112 GLU A O 1
ATOM 893 N N . CYS A 1 113 ? 10.672 -4.293 8.924 1.00 92.56 113 CYS A N 1
ATOM 894 C CA . CYS A 1 113 ? 9.991 -3.036 9.243 1.00 92.56 113 CYS A CA 1
ATOM 895 C C . CYS A 1 113 ? 8.478 -3.187 9.508 1.00 92.56 113 CYS A C 1
ATOM 897 O O . CYS A 1 113 ? 7.794 -2.178 9.638 1.00 92.56 113 CYS A O 1
ATOM 899 N N . GLY A 1 114 ? 7.933 -4.408 9.561 1.00 91.25 114 GLY A N 1
ATOM 900 C CA . GLY A 1 114 ? 6.536 -4.654 9.933 1.00 91.25 114 GLY A CA 1
ATOM 901 C C . GLY A 1 114 ? 5.541 -4.711 8.771 1.00 91.25 114 GLY A C 1
ATOM 902 O O . GLY A 1 114 ? 4.332 -4.681 9.005 1.00 91.25 114 GLY A O 1
ATOM 903 N N . LEU A 1 115 ? 6.003 -4.820 7.519 1.00 92.69 115 LEU A N 1
ATOM 904 C CA . LEU A 1 115 ? 5.114 -5.083 6.385 1.00 92.69 115 LEU A CA 1
ATOM 905 C C . LEU A 1 115 ? 4.487 -6.479 6.523 1.00 92.69 115 LEU A C 1
ATOM 907 O O . LEU A 1 115 ? 5.191 -7.489 6.475 1.00 92.69 115 LEU A O 1
ATOM 911 N N . SER A 1 116 ? 3.160 -6.540 6.654 1.00 93.00 116 SER A N 1
ATOM 912 C CA . SER A 1 116 ? 2.435 -7.791 6.900 1.00 93.00 116 SER A CA 1
ATOM 913 C C . SER A 1 116 ? 1.742 -8.361 5.665 1.00 93.00 116 SER A C 1
ATOM 915 O O . SER A 1 116 ? 1.520 -9.569 5.599 1.00 93.00 116 SER A O 1
ATOM 917 N N . LEU A 1 117 ? 1.432 -7.525 4.668 1.00 92.75 117 LEU A N 1
ATOM 918 C CA . LEU A 1 117 ? 0.809 -7.954 3.417 1.00 92.75 117 LEU A CA 1
ATOM 919 C C . LEU A 1 117 ? 1.465 -7.290 2.202 1.00 92.75 117 LEU A C 1
ATOM 921 O O . LEU A 1 117 ? 1.779 -6.099 2.202 1.00 92.75 117 LEU A O 1
ATOM 925 N N . LEU A 1 118 ? 1.626 -8.054 1.126 1.00 91.94 118 LEU A N 1
ATOM 926 C CA . LEU A 1 118 ? 2.168 -7.553 -0.127 1.00 91.94 118 LEU A CA 1
ATOM 927 C C . LEU A 1 118 ? 1.304 -8.007 -1.302 1.00 91.94 118 LEU A C 1
ATOM 929 O O . LEU A 1 118 ? 1.152 -9.200 -1.544 1.00 91.94 118 LEU A O 1
ATOM 933 N N . ASN A 1 119 ? 0.795 -7.040 -2.058 1.00 90.88 119 ASN A N 1
ATOM 934 C CA . ASN A 1 119 ? 0.089 -7.269 -3.309 1.00 90.88 119 ASN A CA 1
ATOM 935 C C . ASN A 1 119 ? 1.054 -7.036 -4.472 1.00 90.88 119 ASN A C 1
ATOM 937 O O . ASN A 1 119 ? 1.634 -5.954 -4.597 1.00 90.88 119 ASN A O 1
ATOM 941 N N . ILE A 1 120 ? 1.219 -8.039 -5.332 1.00 89.31 120 ILE A N 1
ATOM 942 C CA . ILE A 1 120 ? 2.040 -7.921 -6.538 1.00 89.31 120 ILE A CA 1
ATOM 943 C C . ILE A 1 120 ? 1.111 -7.834 -7.745 1.00 89.31 120 ILE A C 1
ATOM 945 O O . ILE A 1 120 ? 0.387 -8.781 -8.045 1.00 89.31 120 ILE A O 1
ATOM 949 N N . SER A 1 121 ? 1.131 -6.694 -8.432 1.00 86.31 121 SER A N 1
ATOM 950 C CA . SER A 1 121 ? 0.406 -6.507 -9.687 1.00 86.31 121 SER A CA 1
ATOM 951 C C . SER A 1 121 ? 1.239 -7.076 -10.829 1.00 86.31 121 SER A C 1
ATOM 953 O O . SER A 1 121 ? 2.223 -6.462 -11.241 1.00 86.31 121 SER A O 1
ATOM 955 N N . LEU A 1 122 ? 0.850 -8.251 -11.322 1.00 80.00 122 LEU A N 1
ATOM 956 C CA . LEU A 1 122 ? 1.445 -8.880 -12.497 1.00 80.00 122 LEU A CA 1
ATOM 957 C C . LEU A 1 122 ? 0.556 -8.607 -13.706 1.00 80.00 122 LEU A C 1
ATOM 959 O O . LEU A 1 122 ? -0.604 -9.012 -13.732 1.00 80.00 122 LEU A O 1
ATOM 963 N N . ASP A 1 123 ? 1.112 -7.905 -14.686 1.00 70.00 123 ASP A N 1
ATOM 964 C CA . ASP A 1 123 ? 0.477 -7.679 -15.979 1.00 70.00 123 ASP A CA 1
ATOM 965 C C . ASP A 1 123 ? 1.014 -8.697 -17.000 1.00 70.00 123 ASP A C 1
ATOM 967 O O . ASP A 1 123 ? 2.144 -9.166 -16.873 1.00 70.00 123 ASP A O 1
ATOM 971 N N . THR A 1 124 ? 0.157 -9.073 -17.948 1.00 56.91 124 THR A N 1
ATOM 972 C CA . THR A 1 124 ? 0.269 -10.129 -18.972 1.00 56.91 124 THR A CA 1
ATOM 973 C C . THR A 1 124 ? 1.666 -10.759 -19.142 1.00 56.91 124 THR A C 1
ATOM 975 O O . THR A 1 124 ? 2.589 -10.129 -19.653 1.00 56.91 124 THR A O 1
ATOM 978 N N . LEU A 1 125 ? 1.797 -12.052 -18.806 1.00 53.19 125 LEU A N 1
ATOM 979 C CA . LEU A 1 125 ? 2.985 -12.893 -19.046 1.00 53.19 125 LEU A CA 1
ATOM 980 C C . LEU A 1 125 ? 3.176 -13.209 -20.546 1.00 53.19 125 LEU A C 1
ATOM 982 O O . LEU A 1 125 ? 3.258 -14.374 -20.932 1.00 53.19 125 LEU A O 1
ATOM 986 N N . VAL A 1 126 ? 3.217 -12.200 -21.420 1.00 50.81 126 VAL A N 1
ATOM 987 C CA . VAL A 1 126 ? 3.668 -12.412 -22.801 1.00 50.81 126 VAL A CA 1
ATOM 988 C C . VAL A 1 126 ? 5.198 -12.499 -22.766 1.00 50.81 126 VAL A C 1
ATOM 990 O O . VAL A 1 126 ? 5.835 -11.516 -22.384 1.00 50.81 126 VAL A O 1
ATOM 993 N N . PRO A 1 127 ? 5.832 -13.611 -23.186 1.00 49.16 127 PRO A N 1
ATOM 994 C CA . PRO A 1 127 ? 7.292 -13.784 -23.142 1.00 49.16 127 PRO A CA 1
ATOM 995 C C . PRO A 1 127 ? 8.095 -12.857 -24.080 1.00 49.16 127 PRO A C 1
ATOM 997 O O . PRO A 1 127 ? 9.253 -13.137 -24.369 1.00 49.16 127 PRO A O 1
ATOM 1000 N N . ALA A 1 128 ? 7.502 -11.783 -24.606 1.00 42.66 128 ALA A N 1
ATOM 1001 C CA . ALA A 1 128 ? 8.028 -11.039 -25.748 1.00 42.66 128 ALA A CA 1
ATOM 1002 C C . ALA A 1 128 ? 8.776 -9.737 -25.407 1.00 42.66 128 ALA A C 1
ATOM 1004 O O . ALA A 1 128 ? 9.194 -9.045 -26.329 1.00 42.66 128 ALA A O 1
ATOM 1005 N N . SER A 1 129 ? 8.990 -9.374 -24.137 1.00 41.78 129 SER A N 1
ATOM 1006 C CA . SER A 1 129 ? 9.769 -8.156 -23.834 1.00 41.78 129 SER A CA 1
ATOM 1007 C C . SER A 1 129 ? 10.519 -8.169 -22.498 1.00 41.78 129 SER A C 1
ATOM 1009 O O . SER A 1 129 ? 10.665 -7.127 -21.864 1.00 41.78 129 SER A O 1
ATOM 1011 N N . LEU A 1 130 ? 11.000 -9.330 -22.044 1.00 36.09 130 LEU A N 1
ATOM 1012 C CA . LEU A 1 130 ? 12.000 -9.373 -20.962 1.00 36.09 130 LEU A CA 1
ATOM 1013 C C . LEU A 1 130 ? 13.434 -9.118 -21.469 1.00 36.09 130 LEU A C 1
ATOM 1015 O O . LEU A 1 130 ? 14.345 -8.995 -20.658 1.00 36.09 130 LEU A O 1
ATOM 1019 N N . ASN A 1 131 ? 13.613 -8.965 -22.787 1.00 33.47 131 ASN A N 1
ATOM 1020 C CA . ASN A 1 131 ? 14.878 -8.630 -23.434 1.00 33.47 131 ASN A CA 1
ATOM 1021 C C . ASN A 1 131 ? 14.685 -7.412 -24.352 1.00 33.47 131 ASN A C 1
ATOM 1023 O O . ASN A 1 131 ? 14.340 -7.573 -25.523 1.00 33.47 131 ASN A O 1
ATOM 1027 N N . SER A 1 132 ? 14.897 -6.206 -23.831 1.00 34.72 132 SER A N 1
ATOM 1028 C CA . SER A 1 132 ? 15.206 -5.014 -24.635 1.00 34.72 132 SER A CA 1
ATOM 1029 C C . SER A 1 132 ? 15.856 -3.956 -23.762 1.00 34.72 132 SER A C 1
ATOM 1031 O O . SER A 1 132 ? 15.178 -3.543 -22.792 1.00 34.72 132 SER A O 1
#

Sequence (132 aa):
MNGTMTKMYATSSGMPSVEVPKDNPVSDILVDSFGRIHSYLRISLTERCNLRCQYCMLQKFWCNQDSSNWWRTIRKDIDEVCLQLSNLPGLKTLAMTTNGITLANKLPRLKECGLSLLNISLDTLVPASLNS